Protein AF-A0A4R4ZG38-F1 (afdb_monomer_lite)

Organism: NCBI:txid2530368

Secondary structure (DSSP, 8-state):
--------PPTTEEE-TTS-EEEPPPP-----------------------SS-PPPHHHHHHHHHHHH-TT--TT---------S---HHHHHHHHHHHHHH-GGGGEEEE-SSSS-EEEEPPGGGS-------

Structure (mmCIF, N/CA/C/O backbone):
data_AF-A0A4R4ZG38-F1
#
_entry.id   AF-A0A4R4ZG38-F1
#
loop_
_atom_site.group_PDB
_atom_site.id
_atom_site.type_symbol
_atom_site.label_atom_id
_atom_site.label_alt_id
_atom_site.label_comp_id
_atom_site.label_asym_id
_atom_site.label_entity_id
_atom_site.label_seq_id
_atom_site.pdbx_PDB_ins_code
_atom_site.Cartn_x
_atom_site.Cartn_y
_atom_site.Cartn_z
_atom_site.occupancy
_atom_site.B_iso_or_equiv
_atom_site.auth_seq_id
_atom_site.auth_comp_id
_atom_site.auth_asym_id
_atom_site.auth_atom_id
_atom_site.pdbx_PDB_model_num
ATOM 1 N N . GLY A 1 1 ? -12.982 -42.264 -25.878 1.00 33.69 1 GLY A N 1
ATOM 2 C CA . GLY A 1 1 ? -13.473 -40.935 -26.276 1.00 33.69 1 GLY A CA 1
ATOM 3 C C . GLY A 1 1 ? -13.190 -39.980 -25.148 1.00 33.69 1 GLY A C 1
ATOM 4 O O . GLY A 1 1 ? -13.788 -40.133 -24.096 1.00 33.69 1 GLY A O 1
ATOM 5 N N . GLY A 1 2 ? -12.218 -39.089 -25.323 1.00 31.48 2 GLY A N 1
ATOM 6 C CA . GLY A 1 2 ? -11.875 -38.073 -24.336 1.00 31.48 2 GLY A CA 1
ATOM 7 C C . GLY A 1 2 ? -12.054 -36.706 -24.970 1.00 31.48 2 GLY A C 1
ATOM 8 O O . GLY A 1 2 ? -11.331 -36.368 -25.899 1.00 31.48 2 GLY A O 1
ATOM 9 N N . VAL A 1 3 ? -13.023 -35.943 -24.478 1.00 39.06 3 VAL A N 1
ATOM 10 C CA . VAL A 1 3 ? -13.100 -34.502 -24.698 1.00 39.06 3 VAL A CA 1
ATOM 11 C C . VAL A 1 3 ? -12.987 -33.860 -23.325 1.00 39.06 3 VAL A C 1
ATOM 13 O O . VAL A 1 3 ? -13.868 -34.017 -22.491 1.00 39.06 3 VAL A O 1
ATOM 16 N N . ASN A 1 4 ? -11.872 -33.187 -23.063 1.00 32.66 4 ASN A N 1
ATOM 17 C CA . ASN A 1 4 ? -11.793 -32.218 -21.981 1.00 32.66 4 ASN A CA 1
ATOM 18 C C . ASN A 1 4 ? -11.310 -30.913 -22.588 1.00 32.66 4 ASN A C 1
ATOM 20 O O . ASN A 1 4 ? -10.143 -30.751 -22.940 1.00 32.66 4 ASN A O 1
ATOM 24 N N . GLN A 1 5 ? -12.279 -30.018 -22.741 1.00 40.47 5 GLN A N 1
ATOM 25 C CA . GLN A 1 5 ? -12.072 -28.616 -23.026 1.00 40.47 5 GLN A CA 1
ATOM 26 C C . GLN A 1 5 ? -11.228 -28.020 -21.893 1.00 40.47 5 GLN A C 1
ATOM 28 O O . GLN A 1 5 ? -11.592 -28.123 -20.722 1.00 40.47 5 GLN A O 1
ATOM 33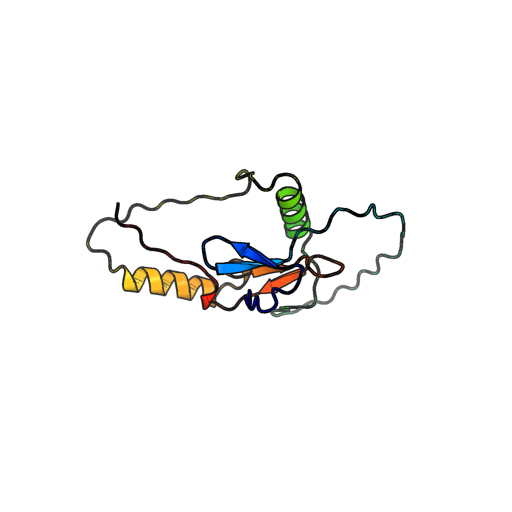 N N . ARG A 1 6 ? -10.085 -27.422 -22.229 1.00 36.00 6 ARG A N 1
ATOM 34 C CA . ARG A 1 6 ? -9.402 -26.466 -21.356 1.00 36.00 6 ARG A CA 1
ATOM 35 C C . ARG A 1 6 ? -9.233 -25.176 -22.133 1.00 36.00 6 ARG A 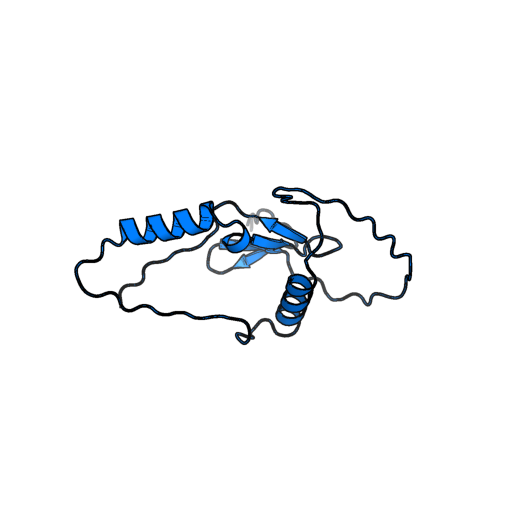C 1
ATOM 37 O O . ARG A 1 6 ? -8.438 -25.076 -23.062 1.00 36.00 6 ARG A O 1
ATOM 44 N N . GLU A 1 7 ? -10.093 -24.252 -21.749 1.00 38.66 7 GLU A N 1
ATOM 45 C CA . GLU A 1 7 ? -10.195 -22.872 -22.179 1.00 38.66 7 GLU A CA 1
ATOM 46 C C . GLU A 1 7 ? -8.934 -22.098 -21.763 1.00 38.66 7 GLU A C 1
ATOM 48 O O . GLU A 1 7 ? -8.274 -22.423 -20.773 1.00 38.66 7 GLU A O 1
ATOM 53 N N . GLY A 1 8 ? -8.547 -21.133 -22.595 1.00 37.84 8 GLY A N 1
ATOM 54 C CA . GLY A 1 8 ? -7.199 -20.577 -22.648 1.00 37.84 8 GLY A CA 1
ATOM 55 C C . GLY A 1 8 ? -6.795 -19.747 -21.431 1.00 37.84 8 GLY A C 1
ATOM 56 O O . GLY A 1 8 ? -7.230 -18.608 -21.268 1.00 37.84 8 GLY A O 1
ATOM 57 N N . LEU A 1 9 ? -5.844 -20.262 -20.650 1.00 37.47 9 LEU A N 1
ATOM 58 C CA . LEU A 1 9 ? -4.972 -19.427 -19.828 1.00 37.47 9 LEU A CA 1
ATOM 59 C C . LEU A 1 9 ? -3.978 -18.724 -20.765 1.00 37.47 9 LEU A C 1
ATOM 61 O O . LEU A 1 9 ? -3.223 -19.392 -21.477 1.00 37.47 9 LEU A O 1
ATOM 65 N N . ARG A 1 10 ? -3.962 -17.384 -20.792 1.00 38.78 10 ARG A N 1
ATOM 66 C CA . ARG A 1 10 ? -2.907 -16.659 -21.514 1.00 38.78 10 ARG A CA 1
ATOM 67 C C . ARG A 1 10 ? -1.566 -16.913 -20.808 1.00 38.78 10 ARG A C 1
ATOM 69 O O . ARG A 1 10 ? -1.503 -16.758 -19.587 1.00 38.78 10 ARG A O 1
ATOM 76 N N . PRO A 1 11 ? -0.504 -17.308 -21.528 1.00 35.66 11 PRO A N 1
ATOM 77 C CA . PRO A 1 11 ? 0.804 -17.507 -20.918 1.00 35.66 11 PRO A CA 1
ATOM 78 C C . PRO A 1 11 ? 1.308 -16.175 -20.343 1.00 35.66 11 PRO A C 1
ATOM 80 O O . PRO A 1 11 ? 1.362 -15.184 -21.066 1.00 35.66 11 PRO A O 1
ATOM 83 N N . GLY A 1 12 ? 1.655 -16.148 -19.049 1.00 46.84 12 GLY A N 1
ATOM 84 C CA . GLY A 1 12 ? 2.320 -14.998 -18.414 1.00 46.84 12 GLY A CA 1
ATOM 85 C C . GLY A 1 12 ? 1.618 -14.351 -17.215 1.00 46.84 12 GLY A C 1
ATOM 86 O O . GLY A 1 12 ? 2.133 -13.362 -16.707 1.00 46.84 12 GLY A O 1
ATOM 87 N N . VAL A 1 13 ? 0.493 -14.885 -16.731 1.00 45.53 13 VAL A N 1
ATOM 88 C CA . VAL A 1 13 ? -0.197 -14.381 -15.527 1.00 45.53 13 VAL A CA 1
ATOM 89 C C . VAL A 1 13 ? -0.107 -15.418 -14.406 1.00 45.53 13 VAL A C 1
ATOM 91 O O . VAL A 1 13 ? -0.440 -16.584 -14.618 1.00 45.53 13 VAL A O 1
ATOM 94 N N . ARG A 1 14 ? 0.346 -15.006 -13.218 1.00 47.22 14 ARG A N 1
ATOM 95 C CA . ARG A 1 14 ? 0.210 -15.770 -11.970 1.00 47.22 14 ARG A CA 1
ATOM 96 C C . ARG A 1 14 ? -0.956 -15.218 -11.168 1.00 47.22 14 ARG A C 1
ATOM 98 O O . ARG A 1 14 ? -1.108 -14.015 -11.048 1.00 47.22 14 ARG A O 1
ATOM 105 N N . GLU A 1 15 ? -1.763 -16.099 -10.609 1.00 37.22 15 GLU A N 1
ATOM 106 C CA . GLU A 1 15 ? -2.874 -15.747 -9.728 1.00 37.22 15 GLU A CA 1
ATOM 107 C C . GLU A 1 15 ? -2.498 -16.220 -8.319 1.00 37.22 15 GLU A C 1
ATOM 109 O O . GLU A 1 15 ? -2.029 -17.351 -8.161 1.00 37.22 15 GLU A O 1
ATOM 114 N N . ASP A 1 16 ? -2.591 -15.344 -7.315 1.00 52.62 16 ASP A N 1
ATOM 115 C CA . ASP A 1 16 ? -2.360 -15.738 -5.923 1.00 52.62 16 ASP A CA 1
ATOM 116 C C . ASP A 1 16 ? -3.574 -16.495 -5.352 1.00 52.62 16 ASP A C 1
ATOM 118 O O . ASP A 1 16 ? -4.632 -16.601 -5.976 1.00 52.62 16 ASP A O 1
ATOM 122 N N . GLN A 1 17 ? -3.438 -17.028 -4.134 1.00 32.41 17 GLN A N 1
ATOM 123 C CA . GLN A 1 17 ? -4.507 -17.789 -3.467 1.00 32.41 17 GLN A CA 1
ATOM 124 C C . GLN A 1 17 ? -5.766 -16.951 -3.151 1.00 32.41 17 GLN A C 1
ATOM 126 O O . GLN A 1 17 ? -6.749 -17.494 -2.653 1.00 32.41 17 GLN A O 1
ATOM 131 N N . ARG A 1 18 ? -5.746 -15.639 -3.422 1.00 44.62 18 ARG A N 1
ATOM 132 C CA . ARG A 1 18 ? -6.854 -14.694 -3.239 1.00 44.62 18 ARG A CA 1
ATOM 133 C C . ARG A 1 18 ? -7.420 -14.187 -4.571 1.00 44.62 18 ARG A C 1
ATOM 135 O O . ARG A 1 18 ? -8.243 -13.277 -4.560 1.00 44.62 18 ARG A O 1
ATOM 142 N N . GLY A 1 19 ? -7.013 -14.766 -5.705 1.00 37.28 19 GLY A N 1
ATOM 143 C CA . GLY A 1 19 ? -7.505 -14.377 -7.031 1.00 37.28 19 GLY A CA 1
ATOM 144 C C . GLY A 1 19 ? -6.868 -13.098 -7.582 1.00 37.28 19 GLY A C 1
ATOM 145 O O . GLY A 1 19 ? -7.337 -12.561 -8.585 1.00 37.28 19 GLY A O 1
ATOM 146 N N . VAL A 1 20 ? -5.808 -12.587 -6.947 1.00 43.84 20 VAL A N 1
ATOM 147 C CA . VAL A 1 20 ? -5.099 -11.398 -7.426 1.00 43.84 20 VAL A CA 1
ATOM 148 C C . VAL A 1 20 ? -4.105 -11.819 -8.504 1.00 43.84 20 VAL A C 1
ATOM 150 O O . VAL A 1 20 ? -3.281 -12.712 -8.299 1.00 43.84 20 VAL A O 1
ATOM 153 N N . ARG A 1 21 ? -4.203 -11.190 -9.678 1.00 47.03 21 ARG A N 1
ATOM 154 C CA . ARG A 1 21 ? -3.406 -11.519 -10.865 1.00 47.03 21 ARG A CA 1
ATOM 155 C C . ARG A 1 21 ? -2.161 -10.643 -10.945 1.00 47.03 21 ARG A C 1
ATOM 157 O O . ARG A 1 21 ? -2.262 -9.425 -11.010 1.00 47.03 21 ARG A O 1
ATOM 164 N N . TYR A 1 22 ? -1.007 -11.289 -11.008 1.00 48.00 22 TYR A N 1
ATOM 165 C CA . TYR A 1 22 ? 0.316 -10.698 -11.144 1.00 48.00 22 TYR A CA 1
ATOM 166 C C . TYR A 1 22 ? 0.958 -11.121 -12.473 1.00 48.00 22 TYR A C 1
ATOM 168 O O . TYR A 1 22 ? 0.789 -12.271 -12.897 1.00 48.00 22 TYR A O 1
ATOM 176 N N . PRO A 1 23 ? 1.722 -10.244 -13.142 1.00 46.69 23 PRO A N 1
ATOM 177 C CA . PRO A 1 23 ? 2.543 -10.654 -14.273 1.00 46.69 23 PRO A CA 1
ATOM 178 C C . PRO A 1 23 ? 3.634 -11.640 -13.818 1.00 46.69 23 PRO A C 1
ATOM 180 O O . PRO A 1 23 ? 4.169 -11.564 -12.712 1.00 46.69 23 PRO A O 1
ATOM 183 N N . ALA A 1 24 ? 3.940 -12.629 -14.657 1.00 44.31 24 ALA A N 1
ATOM 184 C CA . ALA A 1 24 ? 4.988 -13.603 -14.379 1.00 44.31 24 ALA A CA 1
ATOM 185 C C . ALA A 1 24 ? 6.382 -12.950 -14.430 1.00 44.31 24 ALA A C 1
ATOM 187 O O . ALA A 1 24 ? 6.687 -12.198 -15.355 1.00 44.31 24 ALA A O 1
ATOM 188 N N . ARG A 1 25 ? 7.243 -13.302 -13.460 1.00 51.38 25 ARG A N 1
ATOM 189 C CA . ARG A 1 25 ? 8.635 -12.830 -13.346 1.00 51.38 25 ARG A CA 1
ATOM 190 C C . ARG A 1 25 ? 9.397 -12.992 -14.665 1.00 51.38 25 ARG A C 1
ATOM 192 O O . ARG A 1 25 ? 9.454 -14.093 -15.220 1.00 51.38 25 ARG A O 1
ATOM 199 N N . ARG A 1 26 ? 10.061 -11.925 -15.112 1.00 51.22 26 ARG A N 1
ATOM 200 C CA . ARG A 1 26 ? 11.034 -11.983 -16.208 1.00 51.22 26 ARG A CA 1
ATOM 201 C C . ARG A 1 26 ? 12.372 -12.534 -15.689 1.00 51.22 26 ARG A C 1
ATOM 203 O O . ARG A 1 26 ? 12.819 -12.102 -14.630 1.00 51.22 26 ARG A O 1
ATOM 210 N N . PRO A 1 27 ? 13.047 -13.452 -16.403 1.00 38.50 27 PRO A N 1
ATOM 211 C CA . PRO A 1 27 ? 14.451 -13.735 -16.140 1.00 38.50 27 PRO A CA 1
ATOM 212 C C . PRO A 1 27 ? 15.302 -12.536 -16.583 1.00 38.50 27 PRO A C 1
ATOM 214 O O . PRO A 1 27 ? 15.205 -12.081 -17.726 1.00 38.50 27 PRO A O 1
ATOM 217 N N . GLU A 1 28 ? 16.104 -12.025 -15.651 1.00 41.94 28 GLU A N 1
ATOM 218 C CA . GLU A 1 28 ? 17.082 -10.945 -15.819 1.00 41.94 28 GLU A CA 1
ATOM 219 C C . GLU A 1 28 ? 17.864 -11.103 -17.140 1.00 41.94 28 GLU A C 1
ATOM 221 O O . GLU A 1 28 ? 18.512 -12.128 -17.370 1.00 41.94 28 GLU A O 1
ATOM 226 N N . ARG A 1 29 ? 17.839 -10.091 -18.018 1.00 40.09 29 ARG A N 1
ATOM 227 C CA . ARG A 1 29 ? 18.770 -9.997 -19.154 1.00 40.09 29 ARG A CA 1
ATOM 228 C C . ARG A 1 29 ? 19.735 -8.858 -18.863 1.00 40.09 29 ARG A C 1
ATOM 230 O O . ARG A 1 29 ? 19.306 -7.716 -18.756 1.00 40.09 29 ARG A O 1
ATOM 237 N N . SER A 1 30 ? 21.023 -9.178 -18.759 1.00 37.25 30 SER A N 1
ATOM 238 C CA . SER A 1 30 ? 22.109 -8.229 -18.504 1.00 37.25 30 SER A CA 1
ATOM 239 C C . SER A 1 30 ? 22.025 -7.010 -19.432 1.00 37.25 30 SER A C 1
ATOM 241 O O . SER A 1 30 ? 22.117 -7.147 -20.655 1.00 37.25 30 SER A O 1
ATOM 243 N N . ALA A 1 31 ? 21.842 -5.823 -18.852 1.00 40.78 31 ALA A N 1
ATOM 244 C CA . ALA A 1 31 ? 21.911 -4.556 -19.566 1.00 40.78 31 ALA A CA 1
ATOM 245 C C . ALA A 1 31 ? 23.384 -4.157 -19.748 1.00 40.78 31 ALA A C 1
ATOM 247 O O . ALA A 1 31 ? 24.126 -4.008 -18.780 1.00 40.78 31 ALA A O 1
ATOM 248 N N . SER A 1 32 ? 23.806 -4.006 -21.003 1.00 36.22 32 SER A N 1
ATOM 249 C CA . SER A 1 32 ? 25.104 -3.460 -21.398 1.00 36.22 32 SER A CA 1
ATOM 250 C C . SER A 1 32 ? 24.867 -2.118 -22.092 1.00 36.22 32 SER A C 1
ATOM 252 O O . SER A 1 32 ? 24.197 -2.086 -23.118 1.00 36.22 32 SER A O 1
ATOM 254 N N . GLY A 1 33 ? 25.406 -1.053 -21.485 1.00 35.56 33 GLY A N 1
ATOM 255 C CA . GLY A 1 33 ? 25.889 0.189 -22.103 1.00 35.56 33 GLY A CA 1
ATOM 256 C C . GLY A 1 33 ? 24.907 1.098 -22.853 1.00 35.56 33 GLY A C 1
ATOM 257 O O . GLY A 1 33 ? 24.565 0.816 -23.994 1.00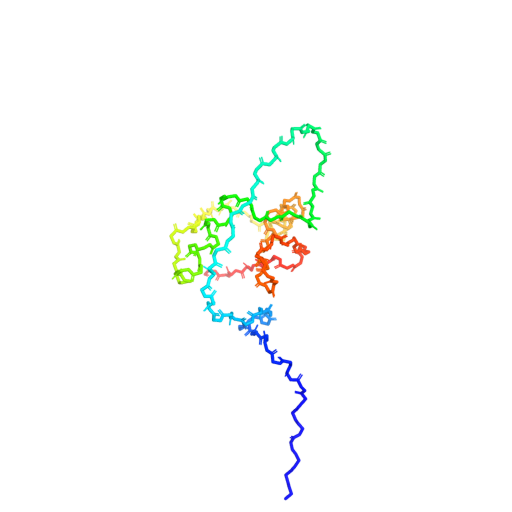 35.56 33 GLY A O 1
ATOM 258 N N . ALA A 1 34 ? 24.614 2.271 -22.279 1.00 35.12 34 ALA A N 1
ATOM 259 C CA . ALA A 1 34 ? 24.515 3.537 -23.020 1.00 35.12 34 ALA A CA 1
ATOM 260 C C . ALA A 1 34 ? 24.530 4.731 -22.046 1.00 35.12 34 ALA A C 1
ATOM 262 O O . ALA A 1 34 ? 23.620 4.902 -21.239 1.00 35.12 34 ALA A O 1
ATOM 263 N N . GLU A 1 35 ? 25.579 5.548 -22.133 1.00 32.22 35 GLU A N 1
ATOM 264 C CA . GLU A 1 35 ? 25.671 6.867 -21.505 1.00 32.22 35 GLU A CA 1
ATOM 265 C C . GLU A 1 35 ? 24.975 7.918 -22.386 1.00 32.22 35 GLU A C 1
ATOM 267 O O . GLU A 1 35 ? 25.100 7.876 -23.611 1.00 32.22 35 GLU A O 1
ATOM 272 N N . GLY A 1 36 ? 24.275 8.886 -21.782 1.00 28.25 36 GLY A N 1
ATOM 273 C CA . GLY A 1 36 ? 23.711 10.014 -22.527 1.00 28.25 36 GLY A CA 1
ATOM 274 C C . GLY A 1 36 ? 22.920 11.026 -21.691 1.00 28.25 36 GLY A C 1
ATOM 275 O O . GLY A 1 36 ? 21.748 10.813 -21.419 1.00 28.25 36 GLY A O 1
ATOM 276 N N . GLY A 1 37 ? 23.564 12.154 -21.364 1.00 29.19 37 GLY A N 1
ATOM 277 C CA . GLY A 1 37 ? 22.962 13.498 -21.297 1.00 29.19 37 GLY A CA 1
ATOM 278 C C . GLY A 1 37 ? 21.979 13.827 -20.164 1.00 29.19 37 GLY A C 1
ATOM 279 O O . GLY A 1 37 ? 20.777 13.623 -20.294 1.00 29.19 37 GLY A O 1
ATOM 280 N N . VAL A 1 38 ? 22.459 14.498 -19.110 1.00 31.44 38 VAL A N 1
ATOM 281 C CA . VAL A 1 38 ? 21.596 15.179 -18.127 1.00 31.44 38 VAL A CA 1
ATOM 282 C C . VAL A 1 38 ? 21.331 16.606 -18.606 1.00 31.44 38 VAL A C 1
ATOM 284 O O . VAL A 1 38 ? 22.222 17.451 -18.554 1.00 31.44 38 VAL A O 1
ATOM 287 N N . SER A 1 39 ? 20.105 16.890 -19.045 1.00 39.47 39 SER A N 1
ATOM 288 C CA . SER A 1 39 ? 19.621 18.261 -19.227 1.00 39.47 39 SER A CA 1
ATOM 289 C C . SER A 1 39 ? 18.556 18.539 -18.168 1.00 39.47 39 SER A C 1
ATOM 291 O O . SER A 1 39 ? 17.412 18.111 -18.291 1.00 39.47 39 SER A O 1
ATOM 293 N N . SER A 1 40 ? 18.959 19.215 -17.090 1.00 40.12 40 SER A N 1
ATOM 294 C CA . SER A 1 40 ? 18.068 19.671 -16.020 1.00 40.12 40 SER A CA 1
ATOM 295 C C . SER A 1 40 ? 17.459 21.018 -16.409 1.00 40.12 40 SER A C 1
ATOM 297 O O . SER A 1 40 ? 18.186 21.987 -16.622 1.00 40.12 40 SER A O 1
ATOM 299 N N . SER A 1 41 ? 16.131 21.087 -16.505 1.00 37.31 41 SER A N 1
ATOM 300 C CA . SER A 1 41 ? 15.382 22.343 -16.585 1.00 37.31 41 SER A CA 1
ATOM 301 C C . SER A 1 41 ? 14.377 22.382 -15.436 1.00 37.31 41 SER A C 1
ATOM 303 O O . SER A 1 41 ? 13.538 21.494 -15.293 1.00 37.31 41 SER A O 1
ATOM 305 N N . LEU A 1 42 ? 14.533 23.402 -14.593 1.00 42.34 42 LEU A N 1
ATOM 306 C CA . LEU A 1 42 ? 13.683 23.739 -13.456 1.00 42.34 42 LEU A CA 1
ATOM 307 C C . LEU A 1 42 ? 12.359 24.335 -13.958 1.00 42.34 42 LEU A C 1
ATOM 309 O O . LEU A 1 42 ? 12.373 25.333 -14.676 1.00 42.34 42 LEU A O 1
ATOM 313 N N . ALA A 1 43 ? 11.230 23.766 -13.533 1.00 36.59 43 ALA A N 1
ATOM 314 C CA . ALA A 1 43 ? 9.917 24.399 -13.619 1.00 36.59 43 ALA A CA 1
ATOM 315 C C . ALA A 1 43 ? 9.114 24.101 -12.341 1.00 36.59 43 ALA A C 1
ATOM 317 O O . ALA A 1 43 ? 8.913 22.944 -11.968 1.00 36.59 43 ALA A O 1
ATOM 318 N N . GLU A 1 44 ? 8.694 25.168 -11.664 1.00 37.00 44 GLU A N 1
ATOM 319 C CA . GLU A 1 44 ? 7.862 25.178 -10.458 1.00 37.00 44 GLU A CA 1
ATOM 320 C C . GLU A 1 44 ? 6.359 25.018 -10.798 1.00 37.00 44 GLU A C 1
ATOM 322 O O . GLU A 1 44 ? 5.885 25.608 -11.766 1.00 37.00 44 GLU A O 1
ATOM 327 N N . GLY A 1 45 ? 5.604 24.286 -9.954 1.00 35.88 45 GLY A N 1
ATOM 328 C CA . GLY A 1 45 ? 4.146 24.458 -9.746 1.00 35.88 45 GLY A CA 1
ATOM 329 C C . GLY A 1 45 ? 3.160 23.369 -10.246 1.00 35.88 45 GLY A C 1
ATOM 330 O O . GLY A 1 45 ? 2.702 23.470 -11.372 1.00 35.88 45 GLY A O 1
ATOM 331 N N . SER A 1 46 ? 2.799 22.416 -9.352 1.00 43.19 46 SER A N 1
ATOM 332 C CA . SER A 1 46 ? 1.563 21.579 -9.130 1.00 43.19 46 SER A CA 1
ATOM 333 C C . SER A 1 46 ? 0.563 21.178 -10.255 1.00 43.19 46 SER A C 1
ATOM 335 O O . SER A 1 46 ? 0.434 21.908 -11.228 1.00 43.19 46 SER A O 1
ATOM 337 N N . PRO A 1 47 ? -0.324 20.148 -10.089 1.00 47.25 47 PRO A N 1
ATOM 338 C CA . PRO A 1 47 ? -0.403 19.003 -9.154 1.00 47.25 47 PRO A CA 1
ATOM 339 C C . PRO A 1 47 ? -0.491 17.615 -9.871 1.00 47.25 47 PRO A C 1
ATOM 341 O O . PRO A 1 47 ? -0.618 17.535 -11.087 1.00 47.25 47 PRO A O 1
ATOM 344 N N . SER A 1 48 ? -0.401 16.517 -9.102 1.00 45.62 48 SER A N 1
ATOM 345 C CA . SER A 1 48 ? -0.778 15.119 -9.446 1.00 45.62 48 SER A CA 1
ATOM 346 C C . SER A 1 48 ? -0.594 14.664 -10.909 1.00 45.62 48 SER A C 1
ATOM 348 O O . SER A 1 48 ? -1.549 14.609 -11.683 1.00 45.62 48 SER A O 1
ATOM 350 N N . ARG A 1 49 ? 0.625 14.244 -11.277 1.00 46.75 49 ARG A N 1
ATOM 351 C CA . ARG A 1 49 ? 0.847 13.411 -12.472 1.00 46.75 49 ARG A CA 1
ATOM 352 C C . ARG A 1 49 ? 0.785 11.936 -12.090 1.00 46.75 49 ARG A C 1
ATOM 354 O O . ARG A 1 49 ? 1.817 11.307 -11.869 1.00 46.75 49 ARG A O 1
ATOM 361 N N . SER A 1 50 ? -0.416 11.377 -12.034 1.00 52.16 50 SER A N 1
ATOM 362 C CA . SER A 1 50 ? -0.574 9.934 -12.177 1.00 52.16 50 SER A CA 1
ATOM 363 C C . SER A 1 50 ? -0.297 9.567 -13.643 1.00 52.16 50 SER A C 1
ATOM 365 O O . SER A 1 50 ? -1.011 9.972 -14.556 1.00 52.16 50 SER A O 1
ATOM 367 N N . GLY A 1 51 ? 0.803 8.838 -13.862 1.00 54.06 51 GLY A N 1
ATOM 368 C CA . GLY A 1 51 ? 0.986 7.992 -15.043 1.00 54.06 51 GLY A CA 1
ATOM 369 C C . GLY A 1 51 ? 1.780 8.531 -16.238 1.00 54.06 51 GLY A C 1
ATOM 370 O O . GLY A 1 51 ? 1.316 8.329 -17.345 1.00 54.06 51 GLY A O 1
ATOM 371 N N . VAL A 1 52 ? 2.963 9.147 -16.071 1.00 52.44 52 VAL A N 1
ATOM 372 C CA . VAL A 1 52 ? 4.045 9.105 -17.107 1.00 52.44 52 VAL A CA 1
ATOM 373 C C . VAL A 1 52 ? 5.458 9.363 -16.525 1.00 52.44 52 VAL A C 1
ATOM 375 O O . VAL A 1 52 ? 6.353 9.834 -17.222 1.00 52.44 52 VAL A O 1
ATOM 378 N N . GLY A 1 53 ? 5.671 9.145 -15.225 1.00 73.00 53 GLY A N 1
ATOM 379 C CA . GLY A 1 53 ? 6.972 9.352 -14.578 1.00 73.00 53 GLY A CA 1
ATOM 380 C C . GLY A 1 53 ? 7.538 8.028 -14.090 1.00 73.00 53 GLY A C 1
ATOM 381 O O . GLY A 1 53 ? 6.802 7.252 -13.484 1.00 73.00 53 GLY A O 1
ATOM 382 N N . GLY A 1 54 ? 8.821 7.769 -14.349 1.00 85.69 54 GLY A N 1
ATOM 383 C CA . GLY A 1 54 ? 9.527 6.634 -13.752 1.00 85.69 54 GLY A CA 1
ATOM 384 C C . GLY A 1 54 ? 9.530 6.700 -12.219 1.00 85.69 54 GLY A C 1
ATOM 385 O O . GLY A 1 54 ? 9.143 7.705 -11.615 1.00 85.69 54 GLY A O 1
ATOM 386 N N . LEU A 1 55 ? 9.967 5.618 -11.574 1.00 93.75 55 LEU A N 1
ATOM 387 C CA . LEU A 1 55 ? 10.075 5.567 -10.115 1.00 93.75 55 LEU A CA 1
ATOM 388 C C . LEU A 1 55 ? 10.968 6.698 -9.581 1.00 93.75 55 LEU A C 1
ATOM 390 O O . LEU A 1 55 ? 12.033 6.985 -10.129 1.00 93.75 55 LEU A O 1
ATOM 394 N N . SER A 1 56 ? 10.584 7.297 -8.451 1.00 93.25 56 SER A N 1
ATOM 395 C CA . SER A 1 56 ? 11.528 8.116 -7.683 1.00 93.25 56 SER A CA 1
ATOM 396 C C . SER A 1 56 ? 12.738 7.272 -7.258 1.00 93.25 56 SER A C 1
ATOM 398 O O . SER A 1 56 ? 12.626 6.058 -7.092 1.00 93.25 56 SER A O 1
ATOM 400 N N . ALA A 1 57 ? 13.890 7.899 -7.002 1.00 94.06 57 ALA A N 1
ATOM 401 C CA . ALA A 1 57 ? 15.103 7.178 -6.593 1.00 94.06 57 ALA A CA 1
ATOM 402 C C . ALA A 1 57 ? 14.882 6.278 -5.357 1.00 94.06 57 ALA A C 1
ATOM 404 O O . ALA A 1 57 ? 15.403 5.165 -5.287 1.00 94.06 57 ALA A O 1
ATOM 405 N N . ALA A 1 58 ? 14.070 6.736 -4.399 1.00 93.44 58 ALA A N 1
ATOM 406 C CA . ALA A 1 58 ? 13.703 5.948 -3.225 1.00 93.44 58 ALA A CA 1
ATOM 407 C C . ALA A 1 58 ? 12.822 4.740 -3.589 1.00 93.44 58 ALA A C 1
ATOM 409 O O . ALA A 1 58 ? 13.087 3.633 -3.121 1.00 93.44 58 ALA A O 1
ATOM 410 N N . GLN A 1 59 ? 11.820 4.930 -4.456 1.00 95.44 59 GLN A N 1
ATOM 411 C CA . GLN A 1 59 ? 10.981 3.834 -4.952 1.00 95.44 59 GLN A CA 1
ATOM 412 C C . GLN A 1 59 ? 11.799 2.815 -5.753 1.00 95.44 59 GLN A C 1
ATOM 414 O O . GLN A 1 59 ? 11.673 1.624 -5.500 1.00 95.44 59 GLN A O 1
ATOM 419 N N . ALA A 1 60 ? 12.677 3.265 -6.655 1.00 95.25 60 ALA A N 1
ATOM 420 C CA . ALA A 1 60 ? 13.541 2.395 -7.453 1.00 95.25 60 ALA A CA 1
ATOM 421 C C . ALA A 1 60 ? 14.460 1.541 -6.568 1.00 95.25 60 ALA A C 1
ATOM 423 O O . ALA A 1 60 ? 14.599 0.339 -6.787 1.00 95.25 60 ALA A O 1
ATOM 424 N N . ARG A 1 61 ? 15.035 2.141 -5.516 1.00 96.06 61 ARG A N 1
ATOM 425 C CA . ARG A 1 61 ? 15.853 1.421 -4.535 1.00 96.06 61 ARG A CA 1
ATOM 426 C C . ARG A 1 61 ? 15.052 0.350 -3.796 1.00 96.06 61 ARG A C 1
ATOM 428 O O . ARG A 1 61 ? 15.522 -0.778 -3.691 1.00 96.06 61 ARG A O 1
ATOM 435 N N . LEU A 1 62 ? 13.881 0.696 -3.259 1.00 95.75 62 LEU A N 1
ATOM 436 C CA . LEU A 1 62 ? 13.050 -0.260 -2.518 1.00 95.75 62 LEU A CA 1
ATOM 437 C C . LEU A 1 62 ? 12.514 -1.373 -3.423 1.00 95.75 62 LEU A C 1
ATOM 439 O O . LEU A 1 62 ? 12.518 -2.528 -3.014 1.00 95.75 62 LEU A O 1
ATOM 443 N N . TRP A 1 63 ? 12.132 -1.048 -4.659 1.00 95.38 63 TRP A N 1
ATOM 444 C CA . TRP A 1 63 ? 11.738 -2.035 -5.662 1.00 95.38 63 TRP A CA 1
ATOM 445 C C . TRP A 1 63 ? 12.871 -3.016 -5.960 1.00 95.38 63 TRP A C 1
ATOM 447 O O . TRP A 1 63 ? 12.670 -4.223 -5.882 1.00 95.38 63 TRP A O 1
ATOM 457 N N . PHE A 1 64 ? 14.083 -2.515 -6.212 1.00 95.25 64 PHE A N 1
ATOM 458 C CA . PHE A 1 64 ? 15.246 -3.368 -6.442 1.00 95.25 64 PHE A CA 1
ATOM 459 C C . PHE A 1 64 ? 15.523 -4.302 -5.253 1.00 95.25 64 PHE A C 1
ATOM 461 O O . PHE A 1 64 ? 15.766 -5.492 -5.442 1.00 95.25 64 PHE A O 1
ATOM 468 N N . LEU A 1 65 ? 15.436 -3.786 -4.022 1.00 95.81 65 LEU A N 1
ATOM 469 C CA . LEU A 1 65 ? 15.622 -4.587 -2.808 1.00 95.81 65 LEU A CA 1
ATOM 470 C C . LEU A 1 65 ? 14.543 -5.669 -2.652 1.00 95.81 65 LEU A C 1
ATOM 472 O O . LEU A 1 65 ? 14.879 -6.803 -2.322 1.00 95.81 65 LEU A O 1
ATOM 476 N N . ALA A 1 66 ? 13.281 -5.350 -2.950 1.00 94.19 66 ALA A N 1
ATOM 477 C CA . ALA A 1 66 ? 12.187 -6.322 -2.940 1.00 94.19 66 ALA A CA 1
ATOM 478 C C . ALA A 1 66 ? 12.359 -7.418 -4.011 1.00 94.19 66 ALA A C 1
ATOM 480 O O . ALA A 1 66 ? 11.978 -8.565 -3.791 1.00 94.19 66 ALA A O 1
ATOM 481 N N . GLN A 1 67 ? 12.972 -7.101 -5.158 1.00 94.38 67 GLN A N 1
ATOM 482 C CA . GLN A 1 67 ? 13.277 -8.099 -6.190 1.00 94.38 67 GLN A CA 1
ATOM 483 C C . GLN A 1 67 ? 14.461 -9.000 -5.818 1.00 94.38 67 GLN A C 1
ATOM 485 O O . GLN A 1 67 ? 14.471 -10.172 -6.213 1.00 94.38 67 GLN A O 1
ATOM 490 N N . LEU A 1 68 ? 15.434 -8.466 -5.073 1.00 96.56 68 LEU A N 1
ATOM 491 C CA . LEU A 1 68 ? 16.622 -9.187 -4.618 1.00 96.56 68 LEU A CA 1
ATOM 492 C C . LEU A 1 68 ? 16.291 -10.236 -3.546 1.00 96.56 68 LEU A C 1
ATOM 494 O O . LEU A 1 68 ? 16.820 -11.343 -3.610 1.00 96.56 68 LEU A O 1
ATOM 498 N N . ASP A 1 69 ? 15.414 -9.899 -2.598 1.00 95.12 69 ASP A N 1
ATOM 499 C CA . ASP A 1 69 ? 14.966 -10.801 -1.529 1.00 95.12 69 ASP A CA 1
ATOM 500 C C . ASP A 1 69 ? 13.445 -10.672 -1.292 1.00 95.12 69 ASP A C 1
ATOM 502 O O . ASP A 1 69 ? 13.009 -9.891 -0.442 1.00 95.12 69 ASP A O 1
ATOM 506 N N . PRO A 1 70 ? 12.619 -11.421 -2.051 1.00 93.12 70 PRO A N 1
ATOM 507 C CA . PRO A 1 70 ? 11.157 -11.288 -2.020 1.00 93.12 70 PRO A CA 1
ATOM 508 C C . PRO A 1 70 ? 10.496 -11.695 -0.703 1.00 93.12 70 PRO A C 1
ATOM 510 O O . PRO A 1 70 ? 9.380 -11.265 -0.423 1.00 93.12 70 PRO A O 1
ATOM 513 N N . GLU A 1 71 ? 11.165 -12.526 0.095 1.00 95.88 71 GLU A N 1
ATOM 514 C CA . GLU A 1 71 ? 10.648 -12.989 1.386 1.00 95.88 71 GLU A CA 1
ATOM 515 C C . GLU A 1 71 ? 11.040 -12.035 2.529 1.00 95.88 71 GLU A C 1
ATOM 517 O O . GLU A 1 71 ? 10.602 -12.200 3.671 1.00 95.88 71 GLU A O 1
ATOM 522 N N . SER A 1 72 ? 11.861 -11.019 2.238 1.00 94.50 72 SER A N 1
ATOM 523 C CA . SER A 1 72 ? 12.320 -10.057 3.230 1.00 94.50 72 SER A CA 1
ATOM 524 C C . SER A 1 72 ? 11.185 -9.178 3.736 1.00 94.50 72 SER A C 1
ATOM 526 O O . SER A 1 72 ? 10.484 -8.512 2.977 1.00 94.50 72 SER A O 1
ATOM 528 N N . THR A 1 73 ? 11.078 -9.062 5.057 1.00 94.94 73 THR A N 1
ATOM 529 C CA . THR A 1 73 ? 10.178 -8.104 5.713 1.00 94.94 73 THR A CA 1
ATOM 530 C C . THR A 1 73 ? 10.918 -6.881 6.250 1.00 94.94 73 THR A C 1
ATOM 532 O O . THR A 1 73 ? 10.334 -6.100 6.999 1.00 94.94 73 THR A O 1
ATOM 535 N N . ALA A 1 74 ? 12.203 -6.707 5.916 1.00 94.94 74 ALA A N 1
ATOM 536 C CA . ALA A 1 74 ? 13.076 -5.691 6.516 1.00 94.94 74 ALA A CA 1
ATOM 537 C C . ALA A 1 74 ? 12.597 -4.243 6.297 1.00 94.94 74 ALA A C 1
ATOM 539 O O . ALA A 1 74 ? 12.947 -3.355 7.071 1.00 94.94 74 ALA A O 1
ATOM 540 N N . TYR A 1 75 ? 11.787 -4.014 5.260 1.00 92.62 75 TYR A N 1
ATOM 541 C CA . TYR A 1 75 ? 11.233 -2.705 4.906 1.00 92.62 75 TYR A CA 1
ATOM 542 C C . TYR A 1 75 ? 9.738 -2.567 5.226 1.00 92.62 75 TYR A C 1
ATOM 544 O O . TYR A 1 75 ? 9.125 -1.559 4.874 1.00 92.62 75 TYR A O 1
ATOM 552 N N . ASN A 1 76 ? 9.153 -3.544 5.924 1.00 94.31 76 ASN A N 1
ATOM 553 C CA . ASN A 1 76 ? 7.797 -3.426 6.442 1.00 94.31 76 ASN A CA 1
ATOM 554 C C . ASN A 1 76 ? 7.804 -2.549 7.699 1.00 94.31 76 ASN A C 1
ATOM 556 O O . ASN A 1 76 ? 8.658 -2.701 8.570 1.00 94.31 76 ASN A O 1
ATOM 560 N N . VAL A 1 77 ? 6.810 -1.669 7.827 1.00 94.62 77 VAL A N 1
ATOM 561 C CA . VAL A 1 77 ? 6.601 -0.832 9.019 1.00 94.62 77 VAL A CA 1
ATOM 562 C C . VAL A 1 77 ? 5.319 -1.299 9.720 1.00 94.62 77 VAL A C 1
ATOM 564 O O . VAL A 1 77 ? 4.254 -0.720 9.501 1.00 94.62 77 VAL A O 1
ATOM 567 N N . PRO A 1 78 ? 5.362 -2.397 10.502 1.00 94.69 78 PRO A N 1
ATOM 568 C CA . PRO A 1 78 ? 4.180 -2.902 11.185 1.00 94.69 78 PRO A CA 1
ATOM 569 C C . PRO A 1 78 ? 3.749 -1.947 12.303 1.00 94.69 78 PRO A C 1
ATOM 571 O O . PRO A 1 78 ? 4.573 -1.441 13.065 1.00 94.69 78 PRO A O 1
ATOM 574 N N . MET A 1 79 ? 2.440 -1.748 12.439 1.00 93.81 79 MET A N 1
ATOM 575 C CA . MET A 1 79 ? 1.836 -0.991 13.533 1.00 93.81 79 MET A CA 1
ATOM 576 C C . MET A 1 79 ? 0.667 -1.785 14.115 1.00 93.81 79 MET A C 1
ATOM 578 O O . MET A 1 79 ? -0.117 -2.375 13.375 1.00 93.81 79 MET A O 1
ATOM 582 N N . ALA A 1 80 ? 0.541 -1.780 15.442 1.00 94.56 80 ALA A N 1
ATOM 583 C CA . ALA A 1 80 ? -0.576 -2.384 16.157 1.00 94.56 80 ALA A CA 1
ATOM 584 C C . ALA A 1 80 ? -1.169 -1.370 17.138 1.00 94.56 80 ALA A C 1
ATOM 586 O O . ALA A 1 80 ? -0.441 -0.710 17.879 1.00 94.56 80 ALA A O 1
ATOM 587 N N . LEU A 1 81 ? -2.496 -1.259 17.144 1.00 92.50 81 LEU A N 1
ATOM 588 C CA . LEU A 1 81 ? -3.250 -0.353 18.007 1.00 92.50 81 LEU A CA 1
ATOM 589 C C . LEU A 1 81 ? -4.206 -1.176 18.871 1.00 92.50 81 LEU A C 1
ATOM 591 O O . LEU A 1 81 ? -4.928 -2.030 18.360 1.00 92.50 81 LEU A O 1
ATOM 595 N N . ARG A 1 82 ? -4.232 -0.908 20.180 1.00 94.38 82 ARG A N 1
ATOM 596 C CA . ARG A 1 82 ? -5.238 -1.460 21.095 1.00 94.38 82 ARG A CA 1
ATOM 597 C C . ARG A 1 82 ? -6.301 -0.399 21.345 1.00 94.38 82 ARG A C 1
ATOM 599 O O . ARG A 1 82 ? -6.027 0.602 21.999 1.00 94.38 82 ARG A O 1
ATOM 606 N N . LEU A 1 83 ? -7.504 -0.647 20.844 1.00 93.81 83 LEU A N 1
ATOM 607 C CA . LEU A 1 83 ? -8.681 0.176 21.107 1.00 93.81 83 LEU A CA 1
ATOM 608 C C . LEU A 1 83 ? -9.464 -0.432 22.276 1.00 93.81 83 LEU A C 1
ATOM 610 O O . LEU A 1 83 ? -9.565 -1.654 22.389 1.00 93.81 83 LEU A O 1
ATOM 614 N N . THR A 1 84 ? -9.987 0.409 23.163 1.00 94.75 84 THR A N 1
ATOM 615 C CA . THR A 1 84 ? -10.788 -0.013 24.317 1.00 94.75 84 THR A CA 1
ATOM 616 C C . THR A 1 84 ? -12.152 0.666 24.283 1.00 94.75 84 THR A C 1
ATOM 618 O O . THR A 1 84 ? -12.272 1.820 23.880 1.00 94.75 84 THR A O 1
ATOM 621 N N . GLY A 1 85 ? -13.184 -0.060 24.718 1.00 95.12 85 GLY A N 1
ATOM 622 C CA . GLY A 1 85 ? -14.570 0.409 24.683 1.00 95.12 85 GLY A CA 1
ATOM 623 C C . GLY A 1 85 ? -15.354 -0.100 23.467 1.00 95.12 85 GLY A C 1
ATOM 624 O O . GLY A 1 85 ? -14.878 -0.988 22.756 1.00 95.12 85 GLY A O 1
ATOM 625 N N . PRO A 1 86 ? -16.580 0.411 23.257 1.00 94.44 86 PRO A N 1
ATOM 626 C CA . PRO A 1 86 ? -17.402 0.018 22.120 1.00 94.44 86 PRO A CA 1
ATOM 627 C C . PRO A 1 86 ? -16.736 0.471 20.815 1.00 94.44 86 PRO A C 1
ATOM 629 O O . PRO A 1 86 ? -16.495 1.660 20.616 1.00 94.44 86 PRO A O 1
ATOM 632 N N . LEU A 1 87 ? -16.440 -0.485 19.935 1.00 94.19 87 LEU A N 1
ATOM 633 C CA . LEU A 1 87 ? -15.860 -0.230 18.621 1.00 94.19 87 LEU A CA 1
ATOM 634 C C . LEU A 1 87 ? -16.923 -0.423 17.540 1.00 94.19 87 LEU A C 1
ATOM 636 O O . 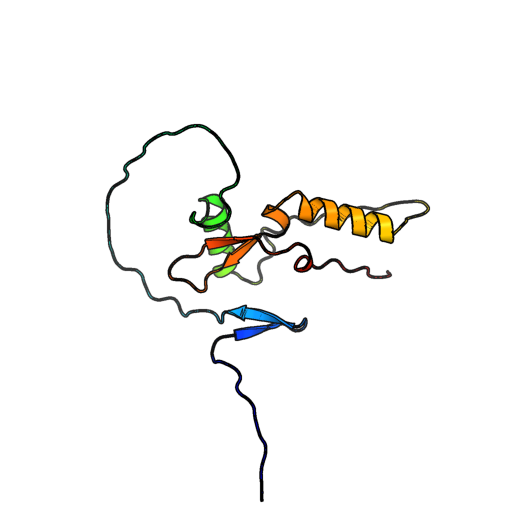LEU A 1 87 ? -17.449 -1.523 17.374 1.00 94.19 87 LEU A O 1
ATOM 640 N N . ASP A 1 88 ? -17.189 0.630 16.772 1.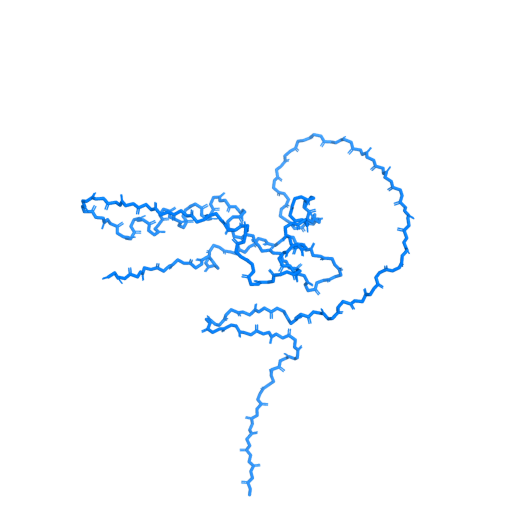00 95.88 88 ASP A N 1
ATOM 641 C CA . ASP A 1 88 ? -17.921 0.514 15.514 1.00 95.88 88 ASP A CA 1
ATOM 642 C C . ASP A 1 88 ? -16.945 0.090 14.407 1.00 95.88 88 ASP A C 1
ATOM 644 O O . ASP A 1 88 ? -16.167 0.887 13.874 1.00 95.88 88 ASP A O 1
ATOM 648 N N . VAL A 1 89 ? -16.966 -1.204 14.089 1.00 94.12 89 VAL A N 1
ATOM 649 C CA . VAL A 1 89 ? -16.094 -1.794 13.067 1.00 94.12 89 VAL A CA 1
ATOM 650 C C . VAL A 1 89 ? -16.415 -1.244 11.675 1.00 94.12 89 VAL A C 1
ATOM 652 O O . VAL A 1 89 ? -15.498 -1.039 10.882 1.00 94.12 89 VAL A O 1
ATOM 655 N N . ALA A 1 90 ? -17.684 -0.956 11.372 1.00 94.50 90 ALA A N 1
ATOM 656 C CA . ALA A 1 90 ? -18.077 -0.436 10.066 1.00 94.50 90 ALA A CA 1
ATOM 657 C C . ALA A 1 90 ? -17.551 0.992 9.863 1.00 94.50 90 ALA A C 1
ATOM 659 O O . ALA A 1 90 ? -17.009 1.303 8.800 1.00 94.50 90 ALA A O 1
ATOM 660 N N . ALA A 1 91 ? -17.632 1.832 10.899 1.00 95.94 91 ALA A N 1
ATOM 661 C CA . ALA A 1 91 ? -17.052 3.172 10.879 1.00 95.94 91 ALA A CA 1
ATOM 662 C C . ALA A 1 91 ? -15.522 3.136 10.724 1.00 95.94 91 ALA A C 1
ATOM 664 O O . ALA A 1 91 ? -14.968 3.902 9.935 1.00 95.94 91 ALA A O 1
ATOM 665 N N . LEU A 1 92 ? -14.833 2.221 11.418 1.00 95.19 92 LEU A N 1
ATOM 666 C CA . LEU A 1 92 ? -13.381 2.057 11.285 1.00 95.19 92 LEU A CA 1
ATOM 667 C C . LEU A 1 92 ? -12.977 1.627 9.866 1.00 95.19 92 LEU A C 1
ATOM 669 O O . LEU A 1 92 ? -12.049 2.199 9.295 1.00 95.19 92 LEU A O 1
ATOM 673 N N . LEU A 1 93 ? -13.679 0.653 9.278 1.00 94.19 93 LEU A N 1
ATOM 674 C CA . LEU A 1 93 ? -13.446 0.234 7.892 1.00 94.19 93 LEU A CA 1
ATOM 675 C C . LEU A 1 93 ? -13.691 1.385 6.906 1.00 94.19 93 LEU A C 1
ATOM 677 O O . LEU A 1 93 ? -12.905 1.568 5.977 1.00 94.19 93 LEU A O 1
ATOM 681 N N . GLY A 1 94 ? -14.737 2.187 7.135 1.00 95.31 94 GLY A N 1
ATOM 682 C CA . GLY A 1 94 ? -15.004 3.406 6.371 1.00 95.31 94 GLY A CA 1
ATOM 683 C C . GLY A 1 94 ? -13.839 4.392 6.433 1.00 95.31 94 GLY A C 1
ATOM 684 O O . GLY A 1 94 ? -13.329 4.792 5.394 1.00 95.31 94 GLY A O 1
ATOM 685 N N . ALA A 1 95 ? -13.335 4.688 7.632 1.00 96.00 95 ALA A N 1
ATOM 686 C CA . ALA A 1 95 ? -12.205 5.598 7.809 1.00 96.00 95 ALA A CA 1
ATOM 687 C C . ALA A 1 95 ? -10.919 5.104 7.117 1.00 96.00 95 ALA A C 1
ATOM 689 O O . ALA A 1 95 ? -10.180 5.902 6.541 1.00 96.00 95 ALA A O 1
ATOM 690 N N . VAL A 1 96 ? -10.642 3.794 7.135 1.00 94.94 96 VAL A N 1
ATOM 691 C CA . VAL A 1 96 ? -9.501 3.216 6.399 1.00 94.94 96 VAL A CA 1
ATOM 692 C C . VAL A 1 96 ? -9.682 3.376 4.887 1.00 94.94 96 VAL A C 1
ATOM 694 O O . VAL A 1 96 ? -8.721 3.721 4.196 1.00 94.94 96 VAL A O 1
ATOM 697 N N . ARG A 1 97 ? -10.900 3.176 4.369 1.00 95.44 97 ARG A N 1
ATOM 698 C CA . ARG A 1 97 ? -11.206 3.417 2.953 1.00 95.44 97 ARG A CA 1
ATOM 699 C C . ARG A 1 97 ? -11.000 4.888 2.592 1.00 95.44 97 ARG A C 1
ATOM 701 O O . ARG A 1 97 ? -10.304 5.167 1.623 1.00 95.44 97 ARG A O 1
ATOM 708 N N . ASP A 1 98 ? -11.497 5.811 3.410 1.00 96.75 98 ASP A N 1
ATOM 709 C CA . ASP A 1 98 ? -11.357 7.254 3.184 1.00 96.75 98 ASP A CA 1
ATOM 710 C C . ASP A 1 98 ? -9.876 7.685 3.141 1.00 96.75 98 ASP A C 1
ATOM 712 O O . ASP A 1 98 ? -9.489 8.542 2.341 1.00 96.75 98 ASP A O 1
ATOM 716 N N . LEU A 1 99 ? -9.007 7.059 3.950 1.00 96.56 99 LEU A N 1
ATOM 717 C CA . LEU A 1 99 ? -7.557 7.262 3.856 1.00 96.56 99 LEU A CA 1
ATOM 718 C C . LEU A 1 99 ? -7.004 6.810 2.498 1.00 96.56 99 LEU A C 1
ATOM 720 O O . LEU A 1 99 ? -6.218 7.541 1.895 1.00 96.56 99 LEU A O 1
ATOM 724 N N . ALA A 1 100 ? -7.401 5.639 2.001 1.00 96.06 100 ALA A N 1
ATOM 725 C CA . ALA A 1 100 ? -6.952 5.131 0.705 1.00 96.06 100 ALA A CA 1
ATOM 726 C C . ALA A 1 100 ? -7.496 5.952 -0.483 1.00 96.06 100 ALA A C 1
ATOM 728 O O . ALA A 1 100 ? -6.774 6.175 -1.457 1.00 96.06 100 ALA A O 1
ATOM 729 N N . GLU A 1 101 ? -8.730 6.456 -0.396 1.00 95.88 101 GLU A N 1
ATOM 730 C CA . GLU A 1 101 ? -9.301 7.378 -1.389 1.00 95.88 101 GLU A CA 1
ATOM 731 C C . GLU A 1 101 ? -8.496 8.683 -1.447 1.00 95.88 101 GLU A C 1
ATOM 733 O O . GLU A 1 101 ? -8.109 9.140 -2.525 1.00 95.88 101 GLU A O 1
ATOM 738 N N . ARG A 1 102 ? -8.181 9.250 -0.275 1.00 97.12 102 ARG A N 1
ATOM 739 C CA . ARG A 1 102 ? -7.432 10.506 -0.142 1.00 97.12 102 ARG A CA 1
ATOM 740 C C . ARG A 1 102 ? -5.959 10.381 -0.539 1.00 97.12 102 ARG A C 1
ATOM 742 O O . ARG A 1 102 ? -5.384 11.348 -1.041 1.00 97.12 102 ARG A O 1
ATOM 749 N N . HIS A 1 103 ? -5.327 9.237 -0.280 1.00 97.31 103 HIS A N 1
ATOM 750 C CA . HIS A 1 103 ? -3.884 9.053 -0.429 1.00 97.31 103 HIS A CA 1
ATOM 751 C C . HIS A 1 103 ? -3.544 8.020 -1.506 1.00 97.31 103 HIS A C 1
ATOM 753 O O . HIS A 1 103 ? -3.464 6.824 -1.237 1.00 97.31 103 HIS A O 1
ATOM 759 N N . GLU A 1 104 ? -3.227 8.501 -2.711 1.00 95.25 104 GLU A N 1
ATOM 760 C CA . GLU A 1 104 ? -2.872 7.649 -3.859 1.00 95.25 104 GLU A CA 1
ATOM 761 C C . GLU A 1 104 ? -1.746 6.657 -3.551 1.00 95.25 104 GLU A C 1
ATOM 763 O O . GLU A 1 104 ? -1.811 5.507 -3.968 1.00 95.25 104 GLU A O 1
ATOM 768 N N . VAL A 1 105 ? -0.752 7.071 -2.758 1.00 93.81 105 VAL A N 1
ATOM 769 C CA . VAL A 1 105 ? 0.393 6.227 -2.381 1.00 93.81 105 VAL A CA 1
ATOM 770 C C . VAL A 1 105 ? -0.014 4.929 -1.673 1.00 93.81 105 VAL A C 1
ATOM 772 O O . VAL A 1 105 ? 0.681 3.930 -1.819 1.00 93.81 105 VAL A O 1
ATOM 775 N N . LEU A 1 106 ? -1.144 4.913 -0.953 1.00 95.06 106 LEU A N 1
ATOM 776 C CA . LEU A 1 106 ? -1.651 3.716 -0.267 1.00 95.06 106 LEU A CA 1
ATOM 777 C C . LEU A 1 106 ? -2.264 2.691 -1.230 1.00 95.06 106 LEU A C 1
ATOM 779 O O . LEU A 1 106 ? -2.436 1.532 -0.864 1.00 95.06 106 LEU A O 1
ATOM 783 N N . ARG A 1 107 ? -2.581 3.117 -2.454 1.00 95.50 107 ARG A N 1
ATOM 784 C CA . ARG A 1 107 ? -3.133 2.293 -3.534 1.00 95.50 107 ARG A CA 1
ATOM 785 C C . ARG A 1 107 ? -2.216 2.270 -4.760 1.00 95.50 107 ARG A C 1
ATOM 787 O O . ARG A 1 107 ? -2.660 1.935 -5.850 1.00 95.50 107 ARG A O 1
ATOM 794 N N . SER A 1 108 ? -0.940 2.616 -4.598 1.00 94.31 108 SER A N 1
ATOM 795 C CA . SER A 1 108 ? 0.051 2.550 -5.673 1.00 94.31 108 SER A CA 1
ATOM 796 C C . SER A 1 108 ? 0.783 1.212 -5.670 1.00 94.31 108 SER A C 1
ATOM 798 O O . SER A 1 108 ? 1.269 0.762 -4.635 1.00 94.31 108 SER A O 1
ATOM 800 N N . VAL A 1 109 ? 0.927 0.618 -6.850 1.00 94.75 109 VAL A N 1
ATOM 801 C CA . VAL A 1 109 ? 1.774 -0.552 -7.107 1.00 94.75 109 VAL A CA 1
ATOM 802 C C . VAL A 1 109 ? 2.874 -0.194 -8.097 1.00 94.75 109 VAL A C 1
ATOM 804 O O . VAL A 1 109 ? 2.793 0.823 -8.787 1.00 94.75 109 VAL A O 1
ATOM 807 N N . ILE A 1 110 ? 3.913 -1.022 -8.166 1.00 95.06 110 ILE A N 1
ATOM 808 C CA . ILE A 1 110 ? 4.930 -0.919 -9.212 1.00 95.06 110 ILE A CA 1
ATOM 809 C C . ILE A 1 110 ? 4.611 -1.978 -10.260 1.00 95.06 110 ILE A C 1
ATOM 811 O O . ILE A 1 110 ? 4.659 -3.169 -9.960 1.00 95.06 110 ILE A O 1
ATOM 815 N N . ASP A 1 111 ? 4.260 -1.529 -11.461 1.00 94.19 111 ASP A N 1
ATOM 816 C CA . ASP A 1 111 ? 4.072 -2.389 -12.625 1.00 94.19 111 ASP A CA 1
ATOM 817 C C . ASP A 1 111 ? 5.416 -2.548 -13.340 1.00 94.19 111 ASP A C 1
ATOM 819 O O . ASP A 1 111 ? 5.989 -1.573 -13.829 1.00 94.19 111 ASP A O 1
ATOM 823 N N . ASP A 1 112 ? 5.930 -3.774 -13.368 1.00 93.44 112 ASP A N 1
ATOM 824 C CA . ASP A 1 112 ? 7.185 -4.161 -14.011 1.00 93.44 112 ASP A CA 1
ATOM 825 C C . ASP A 1 112 ? 6.972 -4.987 -15.294 1.00 93.44 112 ASP A C 1
ATOM 827 O O . ASP A 1 112 ? 7.913 -5.587 -15.816 1.00 93.44 112 ASP A O 1
ATOM 831 N N . SER A 1 113 ? 5.748 -5.005 -15.841 1.00 92.06 113 SER A N 1
ATOM 832 C CA . SER A 1 113 ? 5.428 -5.721 -17.085 1.00 92.06 113 SER A CA 1
ATOM 833 C C . SER A 1 113 ? 5.997 -5.052 -18.346 1.00 92.06 113 SER A C 1
ATOM 835 O O . SER A 1 113 ? 6.137 -5.696 -19.392 1.00 92.06 113 SER A O 1
ATOM 837 N N . GLY A 1 114 ? 6.332 -3.764 -18.250 1.00 88.69 114 GLY A N 1
ATOM 838 C CA . GLY A 1 114 ? 6.924 -2.958 -19.312 1.00 88.69 114 GLY A CA 1
ATOM 839 C C . GLY A 1 114 ? 8.452 -3.081 -19.429 1.00 88.69 114 GLY A C 1
ATOM 840 O O . GLY A 1 114 ? 9.087 -3.917 -18.787 1.00 88.69 114 GLY A O 1
ATOM 841 N N . PRO A 1 115 ? 9.080 -2.248 -20.280 1.00 88.94 115 PRO A N 1
ATOM 842 C CA . PRO A 1 115 ? 10.539 -2.180 -20.381 1.00 88.94 115 PRO A CA 1
ATOM 843 C C . PRO A 1 115 ? 11.195 -1.585 -19.127 1.00 88.94 115 PRO A C 1
ATOM 845 O O . PRO A 1 115 ? 12.325 -1.946 -18.810 1.00 88.94 115 PRO A O 1
ATOM 848 N N . GLU A 1 116 ? 10.485 -0.705 -18.421 1.00 90.31 116 GLU A N 1
ATOM 849 C CA . GLU A 1 116 ? 10.915 -0.079 -17.174 1.00 90.31 116 GLU A CA 1
ATOM 850 C C . GLU A 1 116 ? 9.782 -0.163 -16.144 1.00 90.31 116 GLU A C 1
ATOM 852 O O . GLU A 1 116 ? 8.613 -0.041 -16.530 1.00 90.31 116 GLU A O 1
ATOM 857 N N . PRO A 1 117 ? 10.097 -0.362 -14.851 1.00 94.25 117 PRO A N 1
ATOM 858 C CA . PRO A 1 117 ? 9.090 -0.381 -13.805 1.00 94.25 117 PRO A CA 1
ATOM 859 C C . PRO A 1 117 ? 8.504 1.018 -13.594 1.00 94.25 117 PRO A C 1
ATOM 861 O O . PRO A 1 117 ? 9.236 2.005 -13.472 1.00 94.25 117 PRO A O 1
ATOM 864 N N . VAL A 1 118 ? 7.179 1.102 -13.504 1.00 95.19 118 VAL A N 1
ATOM 865 C CA . VAL A 1 118 ? 6.451 2.370 -13.350 1.00 95.19 118 VAL A CA 1
ATOM 866 C C . VAL A 1 118 ? 5.466 2.312 -12.182 1.00 95.19 118 VAL A C 1
ATOM 868 O O . VAL A 1 118 ? 4.908 1.251 -11.895 1.00 95.19 118 VAL A O 1
ATOM 871 N N . PRO A 1 119 ? 5.222 3.435 -11.484 1.00 94.19 119 PRO A N 1
ATOM 872 C CA . PRO A 1 119 ? 4.191 3.487 -10.463 1.00 94.19 119 PRO A CA 1
ATOM 873 C C . PRO A 1 119 ? 2.808 3.583 -11.121 1.00 94.19 119 PRO A C 1
ATOM 875 O O . PRO A 1 119 ? 2.555 4.469 -11.940 1.00 94.19 119 PRO A O 1
ATOM 878 N N . VAL A 1 120 ? 1.896 2.702 -10.721 1.00 94.94 120 VAL A N 1
ATOM 879 C CA . VAL A 1 120 ? 0.501 2.685 -11.170 1.00 94.94 120 VAL A CA 1
ATOM 880 C C . VAL A 1 120 ? -0.403 2.830 -9.960 1.00 94.94 120 VAL A C 1
ATOM 882 O O . VAL A 1 120 ? -0.261 2.107 -8.976 1.00 94.94 120 VAL A O 1
ATOM 885 N N . VAL A 1 121 ? -1.346 3.766 -10.035 1.00 94.62 121 VAL A N 1
ATOM 886 C CA . VAL A 1 121 ? -2.324 3.983 -8.972 1.00 94.62 121 VAL A CA 1
ATOM 887 C C . VAL A 1 121 ? -3.558 3.124 -9.247 1.00 94.62 121 VAL A C 1
ATOM 889 O O . VAL A 1 121 ? -4.209 3.274 -10.280 1.00 94.62 121 VAL A O 1
ATOM 892 N N . LEU A 1 122 ? -3.879 2.223 -8.325 1.00 95.19 122 LEU A N 1
ATOM 893 C CA . LEU A 1 122 ? -5.037 1.338 -8.391 1.00 95.19 122 LEU A CA 1
ATOM 894 C C . LEU A 1 122 ? -6.310 2.042 -7.904 1.00 95.19 122 LEU A C 1
ATOM 896 O O . LEU A 1 122 ? -6.225 3.033 -7.172 1.00 95.19 122 LEU A O 1
ATOM 900 N N . PRO A 1 123 ? -7.501 1.556 -8.287 1.00 95.25 123 PRO A N 1
ATOM 901 C CA . PRO A 1 123 ? -8.750 2.011 -7.687 1.00 95.25 123 PRO A CA 1
ATOM 902 C C . PRO A 1 123 ? -8.822 1.596 -6.202 1.00 95.25 123 PRO A C 1
ATOM 904 O O . PRO A 1 123 ? -8.116 0.682 -5.771 1.00 95.25 123 PRO A O 1
ATOM 907 N N . VAL A 1 124 ? -9.635 2.286 -5.396 1.00 93.94 124 VAL A N 1
ATOM 908 C CA . VAL A 1 124 ? -9.659 2.086 -3.931 1.00 93.94 124 VAL A CA 1
ATOM 909 C C . VAL A 1 124 ? -10.093 0.670 -3.539 1.00 93.94 124 VAL A C 1
ATOM 911 O O . VAL A 1 124 ? -9.605 0.114 -2.558 1.00 93.94 124 VAL A O 1
ATOM 914 N N . GLU A 1 125 ? -10.944 0.045 -4.345 1.00 92.19 125 GLU A N 1
ATOM 915 C CA . GLU A 1 125 ? -11.475 -1.302 -4.140 1.00 92.19 125 GLU A CA 1
ATOM 916 C C . GLU A 1 125 ? -10.383 -2.379 -4.194 1.00 92.19 125 GLU A C 1
ATOM 918 O O . GLU A 1 125 ? -10.591 -3.497 -3.728 1.00 92.19 125 GLU A O 1
ATOM 923 N N . ALA A 1 126 ? -9.209 -2.049 -4.741 1.00 89.12 126 ALA A N 1
ATOM 924 C CA . ALA A 1 126 ? -8.061 -2.941 -4.771 1.00 89.12 126 ALA A CA 1
ATOM 925 C C . ALA A 1 126 ? -7.302 -3.012 -3.432 1.00 89.12 126 ALA A C 1
ATOM 927 O O . ALA A 1 126 ? -6.416 -3.856 -3.301 1.00 89.12 126 ALA A O 1
ATOM 928 N N . VAL A 1 127 ? -7.606 -2.153 -2.447 1.00 89.69 127 VAL A N 1
ATOM 929 C CA . VAL A 1 127 ? -6.949 -2.156 -1.129 1.00 89.69 127 VAL A CA 1
ATOM 930 C C . VAL A 1 127 ? -7.625 -3.188 -0.215 1.00 89.69 127 VAL A C 1
ATOM 932 O O . VAL A 1 127 ? -8.757 -2.971 0.223 1.00 89.69 127 VAL A O 1
ATOM 935 N N . PRO A 1 128 ? -6.964 -4.313 0.119 1.00 86.94 128 PRO A N 1
ATOM 936 C CA . PRO A 1 128 ? -7.581 -5.349 0.932 1.00 86.94 128 PRO A CA 1
ATOM 937 C C . PRO A 1 128 ? -7.617 -4.932 2.405 1.00 86.94 128 PRO A C 1
ATOM 939 O O . PRO A 1 128 ? -6.580 -4.696 3.026 1.00 86.94 128 PRO A O 1
ATOM 942 N N . VAL A 1 129 ? -8.810 -4.924 2.996 1.00 88.12 129 VAL A N 1
ATOM 943 C CA . VAL A 1 129 ? -9.001 -4.754 4.440 1.00 88.12 129 VAL A CA 1
ATOM 944 C C . VAL A 1 129 ? -9.844 -5.915 4.951 1.00 88.12 129 VAL A C 1
ATOM 946 O O . VAL A 1 129 ? -10.936 -6.168 4.450 1.00 88.12 129 VAL A O 1
ATOM 949 N N . SER A 1 130 ? -9.328 -6.646 5.9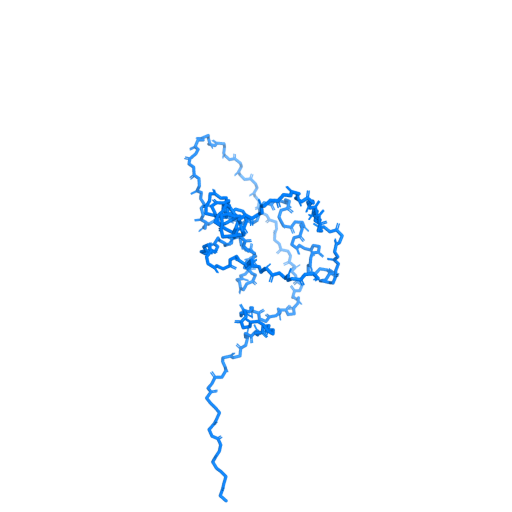39 1.00 88.12 130 SER A N 1
ATOM 950 C CA . SER A 1 130 ? -10.005 -7.806 6.521 1.00 88.12 130 SER A CA 1
ATOM 951 C C . SER A 1 130 ? -10.152 -7.650 8.025 1.00 88.12 130 SER A C 1
ATOM 953 O O . SER A 1 130 ? -9.178 -7.323 8.705 1.00 88.12 130 SER A O 1
ATOM 955 N N . VAL A 1 131 ? -11.332 -7.975 8.543 1.00 90.44 131 VAL A N 1
ATOM 956 C CA . VAL A 1 131 ? -11.559 -8.158 9.978 1.00 90.44 131 VAL A CA 1
ATOM 957 C C . VAL A 1 131 ? -11.271 -9.616 10.315 1.00 90.44 131 VAL A C 1
ATOM 959 O O . VAL A 1 131 ? -11.714 -10.520 9.607 1.00 90.44 131 VAL A O 1
ATOM 962 N N . LYS A 1 132 ? -10.496 -9.842 11.374 1.00 88.44 132 LYS A N 1
ATOM 963 C CA . LYS A 1 132 ? -10.292 -11.165 11.960 1.00 88.44 132 LYS A CA 1
ATOM 964 C C . LYS A 1 132 ? -10.716 -11.091 13.415 1.00 88.44 132 LYS A C 1
ATOM 966 O O . LYS A 1 132 ? -10.192 -10.252 14.145 1.00 88.44 132 LYS A O 1
ATOM 971 N N . ASP A 1 133 ? -11.633 -11.964 13.803 1.00 83.94 133 ASP A N 1
ATOM 972 C CA . ASP A 1 133 ? -11.943 -12.169 15.211 1.00 83.94 133 ASP A CA 1
ATOM 973 C C . ASP A 1 133 ? -10.770 -12.914 15.866 1.00 83.94 133 ASP A C 1
ATOM 975 O O . ASP A 1 133 ? -10.162 -13.799 15.251 1.00 83.94 133 ASP A O 1
ATOM 979 N N . GLY A 1 134 ? -10.393 -12.457 17.061 1.00 65.88 134 GLY A N 1
ATOM 980 C CA . GLY A 1 134 ? -9.260 -12.972 17.836 1.00 65.88 134 GLY A CA 1
ATOM 981 C C . GLY A 1 134 ? -9.624 -14.111 18.772 1.00 65.88 134 GLY A C 1
ATOM 982 O O . GLY A 1 134 ? -10.826 -14.282 19.069 1.00 65.88 134 GLY A O 1
#

Sequence (134 aa):
GGVNQREGLRPGVREDQRGVRYPARRPERSASGAEGGVSSSLAEGSPSRSGVGGLSAAQARLWFLAQLDPESTAYNVPMALRLTGPLDVAALLGAVRDLAERHEVLRSVIDDSGPEPVPVVLPVEAVPVSVKDG

InterPro domains:
  IPR001242 Condensation domain [PF00668] (55-128)
  IPR023213 Chloramphenicol acetyltransferase-like domain superfamily [G3DSA:3.30.559.10] (51-134)

Foldseek 3Di:
DDDDDDDDDDPFWDADPVRDIDGHDDDDDDDDDDDDDDDDDDDDDDDDDADDDADDPVRVVVVVVCVVPVVDCPPPDDDDDDDDDDDDPVVVVVVVLVCCVVDQVQQWDWRPPDPGTHIHGDDSVPRDDDDDDD

Radius of gyration: 20.71 Å; chains: 1; bounding box: 44×66×51 Å

pLDDT: mean 72.82, std 26.17, range [28.25, 97.31]